Protein AF-A0A3B8HEE8-F1 (afdb_monomer_lite)

Sequence (120 aa):
MMSLTSQANAKLAAKLVLAWLFLNLVLNVDYPELSTPFQGLLRPSLDIWALLLILSLLAVLGVAQSAWVHVLLILAVVFIRLFRFGDVLIPLYFCRPFNLYIDSASLPALIHLLYHSFSW

Foldseek 3Di:
DPVVVVVVVVVVVVVVVVVLLVVLQVLQPDPPPPPQPPVSSVPRDVVSVVVVVVLVVCVVVVNNPDPVVVVVSVVVSVVVVVVSVQQPVCCVPVVDGDDCVVVVVCVVVVVVVVVVVPPD

Radius of gyration: 19.65 Å; chains: 1; bounding box: 42×40×59 Å

Structure (mmCIF, N/CA/C/O backbone):
data_AF-A0A3B8HEE8-F1
#
_entry.id   AF-A0A3B8HEE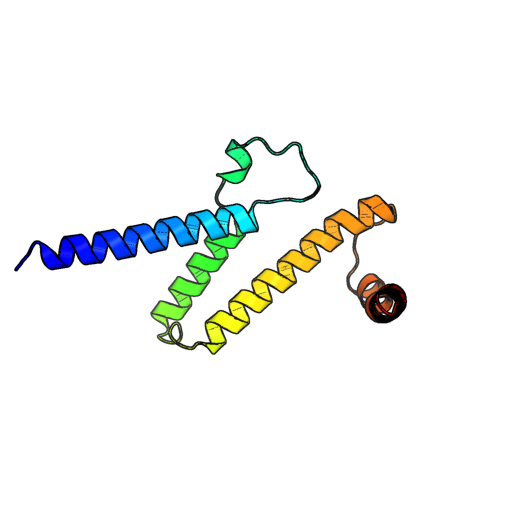8-F1
#
loop_
_atom_site.group_PDB
_atom_site.id
_atom_site.type_symbol
_atom_site.label_atom_id
_atom_site.label_alt_id
_atom_site.label_comp_id
_atom_site.label_asym_id
_atom_site.label_entity_id
_atom_site.label_seq_id
_atom_site.pdbx_PDB_ins_code
_atom_site.Cartn_x
_atom_site.Cartn_y
_atom_site.Cartn_z
_atom_site.occupancy
_atom_site.B_iso_or_equiv
_atom_site.auth_seq_id
_atom_site.auth_comp_id
_atom_site.auth_asym_id
_atom_site.auth_atom_id
_atom_site.pdbx_PDB_model_num
ATOM 1 N N . MET A 1 1 ? -19.964 3.410 37.880 1.00 46.81 1 MET A N 1
ATOM 2 C CA . MET A 1 1 ? -20.171 3.063 36.450 1.00 46.81 1 MET A CA 1
ATOM 3 C C . MET A 1 1 ? -19.312 3.875 35.466 1.00 46.81 1 MET A C 1
ATOM 5 O O . MET A 1 1 ? -19.435 3.658 34.271 1.00 46.81 1 MET A O 1
ATOM 9 N N . MET A 1 2 ? -18.394 4.741 35.924 1.00 50.25 2 MET A N 1
ATOM 10 C CA . MET A 1 2 ? -17.602 5.641 35.058 1.00 50.25 2 MET A CA 1
ATOM 11 C C . MET A 1 2 ? -16.212 5.088 34.659 1.00 50.25 2 MET A C 1
ATOM 13 O O . MET A 1 2 ? -15.559 5.650 33.789 1.00 50.25 2 MET A O 1
ATOM 17 N N . SER A 1 3 ? -15.749 3.979 35.261 1.00 55.31 3 SER A N 1
ATOM 18 C CA . SER A 1 3 ? -14.431 3.376 34.965 1.00 55.31 3 SER A CA 1
ATOM 19 C C . SER A 1 3 ? -14.446 2.353 33.820 1.00 55.31 3 SER A C 1
ATOM 21 O O . SER A 1 3 ? -13.433 2.174 33.143 1.00 55.31 3 SER A O 1
ATOM 23 N N . LEU A 1 4 ? -15.591 1.706 33.564 1.00 57.03 4 LEU A N 1
ATOM 24 C CA . LEU A 1 4 ? -15.730 0.672 32.527 1.00 57.03 4 LEU A CA 1
ATOM 25 C C . LEU A 1 4 ? -15.670 1.260 31.108 1.00 57.03 4 LEU A C 1
ATOM 27 O O . LEU A 1 4 ? -15.083 0.653 30.214 1.00 57.03 4 LEU A O 1
ATOM 31 N N . THR A 1 5 ? -16.205 2.468 30.910 1.00 59.03 5 THR A N 1
ATOM 32 C CA . THR A 1 5 ? -16.140 3.196 29.631 1.00 59.03 5 THR A CA 1
ATOM 33 C C . THR A 1 5 ? -14.716 3.654 29.310 1.00 59.03 5 THR A C 1
ATOM 35 O O . THR A 1 5 ? -14.277 3.534 28.170 1.00 59.03 5 THR A O 1
ATOM 38 N N . SER A 1 6 ? -13.953 4.091 30.318 1.00 61.19 6 SER A N 1
ATOM 39 C CA . SER A 1 6 ? -12.555 4.514 30.153 1.00 61.19 6 SER A CA 1
ATOM 40 C C . SER A 1 6 ? -11.650 3.369 29.678 1.00 61.19 6 SER A C 1
ATOM 42 O O . SER A 1 6 ? -10.906 3.526 28.711 1.00 61.19 6 SER A O 1
ATOM 44 N N . GLN A 1 7 ? -11.774 2.175 30.272 1.00 64.69 7 GLN A N 1
ATOM 45 C CA . GLN A 1 7 ? -11.004 1.008 29.822 1.00 64.69 7 GLN A CA 1
ATOM 46 C C . GLN A 1 7 ? -11.400 0.524 28.421 1.00 64.69 7 GLN A C 1
ATOM 48 O O . GLN A 1 7 ? -10.531 0.108 27.652 1.00 64.69 7 GLN A O 1
ATOM 53 N N . ALA A 1 8 ? -12.690 0.563 28.073 1.00 68.50 8 ALA A N 1
ATOM 54 C CA . ALA A 1 8 ? -13.151 0.205 26.732 1.00 68.50 8 ALA A CA 1
ATOM 55 C C . ALA A 1 8 ? -12.581 1.165 25.673 1.00 68.50 8 ALA A C 1
ATOM 57 O O . ALA A 1 8 ? -12.043 0.721 24.657 1.00 68.50 8 ALA A O 1
ATOM 58 N N . ASN A 1 9 ? -12.597 2.467 25.960 1.00 71.06 9 ASN A N 1
ATOM 59 C CA . ASN A 1 9 ? -12.049 3.498 25.083 1.00 71.06 9 ASN A CA 1
ATOM 60 C C . ASN A 1 9 ? -10.523 3.401 24.960 1.00 71.06 9 ASN A C 1
ATOM 62 O O . ASN A 1 9 ? -9.996 3.556 23.863 1.00 71.06 9 ASN A O 1
ATOM 66 N N . ALA A 1 10 ? -9.814 3.064 26.042 1.00 73.44 10 ALA A N 1
ATOM 67 C CA . ALA A 1 10 ? -8.368 2.845 26.011 1.00 73.44 10 ALA A CA 1
ATOM 68 C C . ALA A 1 10 ? -7.984 1.656 25.115 1.00 73.44 10 ALA A C 1
ATOM 70 O O . ALA A 1 10 ? -7.035 1.742 24.338 1.00 73.44 10 ALA A O 1
ATOM 71 N N . LYS A 1 11 ? -8.750 0.558 25.162 1.00 75.50 11 LYS A N 1
ATOM 72 C CA . LYS A 1 11 ? -8.544 -0.601 24.277 1.00 75.50 11 LYS A CA 1
ATOM 73 C C . LYS A 1 11 ? -8.824 -0.264 22.810 1.00 75.50 11 LYS A C 1
ATOM 75 O O . LYS A 1 11 ? -8.094 -0.727 21.938 1.00 75.50 11 LYS A O 1
ATOM 80 N N . LEU A 1 12 ? -9.858 0.532 22.529 1.00 77.44 12 LEU A N 1
ATOM 81 C CA . LEU A 1 12 ? -10.169 1.000 21.173 1.00 77.44 12 LEU A CA 1
ATOM 82 C C . LEU A 1 12 ? -9.088 1.946 20.641 1.00 77.44 12 LEU A C 1
ATOM 84 O O . LEU A 1 12 ? -8.616 1.758 19.523 1.00 77.44 12 LEU A O 1
ATOM 88 N N . ALA A 1 13 ? -8.643 2.897 21.461 1.00 74.69 13 ALA A N 1
ATOM 89 C CA . ALA A 1 13 ? -7.551 3.802 21.126 1.00 74.69 13 ALA A CA 1
ATOM 90 C C . ALA A 1 13 ? -6.250 3.033 20.865 1.00 74.69 13 ALA A C 1
ATOM 92 O O . ALA A 1 13 ? -5.597 3.272 19.858 1.00 74.69 13 ALA A O 1
ATOM 93 N N . ALA A 1 14 ? -5.912 2.049 21.704 1.00 76.50 14 ALA A N 1
ATOM 94 C CA . ALA A 1 14 ? -4.739 1.204 21.495 1.00 76.50 14 ALA A CA 1
ATOM 95 C C . ALA A 1 14 ? -4.828 0.406 20.186 1.00 76.50 14 ALA A C 1
ATOM 97 O O . ALA A 1 14 ? -3.857 0.361 19.436 1.00 76.50 14 ALA A O 1
ATOM 98 N N . LYS A 1 15 ? -5.994 -0.177 19.869 1.00 80.19 15 LYS A N 1
ATOM 99 C CA . LYS A 1 15 ? -6.218 -0.855 18.581 1.00 80.19 15 LYS A CA 1
ATOM 100 C C . LYS A 1 15 ? -6.055 0.097 17.401 1.00 80.19 15 LYS A C 1
ATOM 102 O O . LYS A 1 15 ? -5.448 -0.289 16.411 1.00 80.19 15 LYS A O 1
ATOM 107 N N . LEU A 1 16 ? -6.567 1.321 17.511 1.00 76.31 16 LEU A N 1
ATOM 108 C CA . LEU A 1 16 ? -6.454 2.330 16.463 1.00 76.31 16 LEU A CA 1
ATOM 109 C C . LEU A 1 16 ? -5.002 2.768 16.268 1.00 76.31 16 LEU A C 1
ATOM 111 O O . LEU A 1 16 ? -4.531 2.795 15.139 1.00 76.31 16 LEU A O 1
ATOM 115 N N . VAL A 1 17 ? -4.274 3.039 17.353 1.00 77.81 17 VAL A N 1
ATOM 116 C CA . VAL A 1 17 ? -2.849 3.399 17.306 1.00 77.81 17 VAL A CA 1
ATOM 117 C C . VAL A 1 17 ? -2.019 2.258 16.725 1.00 77.81 17 VAL A C 1
ATOM 119 O O . VAL A 1 17 ? -1.139 2.499 15.907 1.00 77.81 17 VAL A O 1
ATOM 122 N N . LEU A 1 18 ? -2.315 1.013 17.099 1.00 78.12 18 LEU A N 1
ATOM 123 C CA . LEU A 1 18 ? -1.603 -0.158 16.595 1.00 78.12 18 LEU A CA 1
ATOM 124 C C . LEU A 1 18 ? -1.912 -0.412 15.115 1.00 78.12 18 LEU A C 1
ATOM 126 O O . LEU A 1 18 ? -0.992 -0.655 14.342 1.00 78.12 18 LEU A O 1
ATOM 130 N N . ALA A 1 19 ? -3.176 -0.295 14.702 1.00 76.38 19 ALA A N 1
ATOM 131 C CA . ALA A 1 19 ? -3.568 -0.380 13.297 1.00 76.38 19 ALA A CA 1
ATOM 132 C C . ALA A 1 19 ? -2.936 0.747 12.468 1.00 76.38 19 ALA A C 1
ATOM 134 O O . ALA A 1 19 ? -2.458 0.503 11.364 1.00 76.38 19 ALA A O 1
ATOM 135 N N . TRP A 1 20 ? -2.878 1.960 13.019 1.00 72.25 20 TRP A N 1
ATOM 136 C CA . TRP A 1 20 ? -2.235 3.108 12.392 1.00 72.25 20 TRP A CA 1
ATOM 137 C C . TRP A 1 20 ? -0.725 2.908 12.249 1.00 72.25 20 TRP A C 1
ATOM 139 O O . TRP A 1 20 ? -0.191 3.125 11.167 1.00 72.25 20 TRP A O 1
ATOM 149 N N . LEU A 1 21 ? -0.043 2.422 13.290 1.00 73.44 21 LEU A N 1
ATOM 150 C CA . LEU A 1 21 ? 1.382 2.088 13.233 1.00 73.44 21 LEU A CA 1
ATOM 151 C C . LEU A 1 21 ? 1.667 0.972 12.231 1.00 73.44 21 LEU A C 1
ATOM 153 O O . LEU A 1 21 ? 2.607 1.089 11.453 1.00 73.44 21 LEU A O 1
ATOM 157 N N . PHE A 1 22 ? 0.856 -0.086 12.227 1.00 74.56 22 PHE A N 1
ATOM 158 C CA . PHE A 1 22 ? 0.998 -1.181 11.274 1.00 74.56 22 PHE A CA 1
ATOM 159 C C . PHE A 1 22 ? 0.807 -0.692 9.839 1.00 74.56 22 PHE A C 1
ATOM 161 O O . PHE A 1 22 ? 1.638 -0.973 8.983 1.00 74.56 22 PHE A O 1
ATOM 168 N N . LEU A 1 23 ? -0.246 0.086 9.581 1.00 70.88 23 LEU A N 1
ATOM 169 C CA . LEU A 1 23 ? -0.509 0.647 8.261 1.00 70.88 23 LEU A CA 1
ATOM 170 C C . LEU A 1 23 ? 0.592 1.625 7.836 1.00 70.88 23 LEU A C 1
ATOM 172 O O . LEU A 1 23 ? 0.986 1.612 6.675 1.00 70.88 23 LEU A O 1
ATOM 176 N N . ASN A 1 24 ? 1.118 2.425 8.766 1.00 71.56 24 ASN A N 1
ATOM 177 C CA . ASN A 1 24 ? 2.234 3.328 8.511 1.00 71.56 24 ASN A CA 1
ATOM 178 C C . ASN A 1 24 ? 3.498 2.556 8.147 1.00 71.56 24 ASN A C 1
ATOM 180 O O . ASN A 1 24 ? 4.105 2.825 7.121 1.00 71.56 24 ASN A O 1
ATOM 184 N N . LEU A 1 25 ? 3.847 1.538 8.930 1.00 68.19 25 LEU A N 1
ATOM 185 C CA . LEU A 1 25 ? 5.011 0.701 8.666 1.00 68.19 25 LEU A CA 1
ATOM 186 C C . LEU A 1 25 ? 4.856 -0.023 7.333 1.00 68.19 25 LEU A C 1
ATOM 188 O O . LEU A 1 25 ? 5.767 0.014 6.518 1.00 68.19 25 LEU A O 1
ATOM 192 N N . VAL A 1 26 ? 3.680 -0.600 7.073 1.00 67.94 26 VAL A N 1
ATOM 193 C CA . VAL A 1 26 ? 3.370 -1.187 5.777 1.00 67.94 26 VAL A CA 1
ATOM 194 C C . VAL A 1 26 ? 3.583 -0.130 4.708 1.00 67.94 26 VAL A C 1
ATOM 196 O O . VAL A 1 26 ? 4.433 -0.357 3.871 1.00 67.94 26 VAL A O 1
ATOM 199 N N . LEU A 1 27 ? 2.895 1.010 4.690 1.00 67.50 27 LEU A N 1
ATOM 200 C CA . LEU A 1 27 ? 2.951 1.985 3.585 1.00 67.50 27 LEU A CA 1
ATOM 201 C C . LEU A 1 27 ? 4.298 2.689 3.399 1.00 67.50 27 LEU A C 1
ATOM 203 O O . LEU A 1 27 ? 4.597 3.092 2.281 1.00 67.50 27 LEU A O 1
ATOM 207 N N . ASN A 1 28 ? 5.090 2.815 4.456 1.00 66.56 28 ASN A N 1
ATOM 208 C CA . ASN A 1 28 ? 6.346 3.559 4.450 1.00 66.56 28 ASN A CA 1
ATOM 209 C C . ASN A 1 28 ? 7.581 2.665 4.230 1.00 66.56 28 ASN A C 1
ATOM 211 O O . ASN A 1 28 ? 8.706 3.155 4.208 1.00 66.56 28 ASN A O 1
ATOM 215 N N . VAL A 1 29 ? 7.389 1.348 4.069 1.00 64.56 29 VAL A N 1
ATOM 216 C CA . VAL A 1 29 ? 8.419 0.463 3.508 1.00 64.56 29 VAL A CA 1
ATOM 217 C C . VAL A 1 29 ? 8.520 0.750 2.012 1.00 64.56 29 VAL A C 1
ATOM 219 O O . VAL A 1 29 ? 7.759 0.206 1.203 1.00 64.56 29 VAL A O 1
ATOM 222 N N . ASP A 1 30 ? 9.456 1.629 1.673 1.00 59.62 30 ASP A N 1
ATOM 223 C CA . ASP A 1 30 ? 9.943 1.824 0.316 1.00 59.62 30 ASP A CA 1
ATOM 224 C C . ASP A 1 30 ? 11.015 0.768 0.002 1.00 59.62 30 ASP A C 1
ATOM 226 O O . ASP A 1 30 ? 11.946 0.531 0.770 1.00 59.62 30 ASP A O 1
ATOM 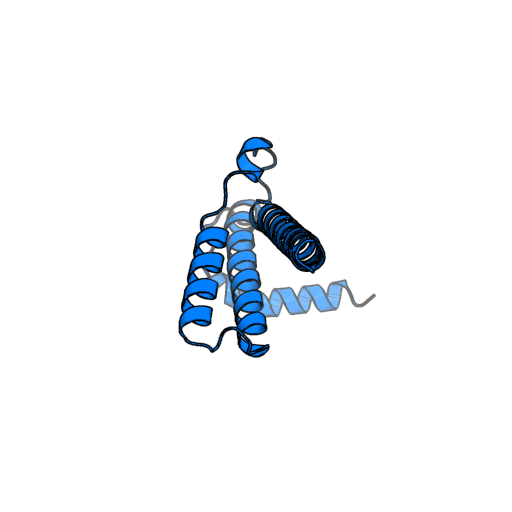230 N N . TYR A 1 31 ? 10.861 0.092 -1.132 1.00 54.25 31 TYR A N 1
ATOM 231 C CA . TYR A 1 31 ? 11.822 -0.868 -1.676 1.00 54.25 31 TYR A CA 1
ATOM 232 C C . TYR A 1 31 ? 12.264 -0.341 -3.046 1.00 54.25 31 TYR A C 1
ATOM 234 O O . TYR A 1 31 ? 11.372 0.005 -3.825 1.00 54.25 31 TYR A O 1
ATOM 242 N N . PRO A 1 32 ? 13.568 -0.283 -3.397 1.00 53.91 32 PRO A N 1
ATOM 243 C CA . PRO A 1 32 ? 14.763 -0.783 -2.722 1.00 53.91 32 PRO A CA 1
ATOM 244 C C . PRO A 1 32 ? 15.715 0.326 -2.221 1.00 53.91 32 PRO A C 1
ATOM 246 O O . PRO A 1 32 ? 16.930 0.127 -2.206 1.00 53.91 32 PRO A O 1
ATOM 249 N N . GLU A 1 33 ? 15.218 1.484 -1.775 1.00 54.72 33 GLU A N 1
ATOM 250 C CA . GLU A 1 33 ? 16.059 2.411 -0.999 1.00 54.72 33 GLU A CA 1
ATOM 251 C C . GLU A 1 33 ? 16.262 1.863 0.424 1.00 54.72 33 GLU A C 1
ATOM 253 O O . GLU A 1 33 ? 15.647 2.300 1.391 1.00 54.72 33 GLU A O 1
ATOM 258 N N . LEU A 1 34 ? 17.184 0.903 0.573 1.00 53.91 34 LEU A N 1
ATOM 259 C CA . LEU A 1 34 ? 17.635 0.376 1.874 1.00 53.91 34 LEU A CA 1
ATOM 260 C C . LEU A 1 34 ? 18.291 1.442 2.783 1.00 53.91 34 LEU A C 1
ATOM 262 O O . LEU A 1 34 ? 18.702 1.142 3.902 1.00 53.91 34 LEU A O 1
ATOM 266 N N . SER A 1 35 ? 18.407 2.682 2.310 1.00 54.09 35 SER A N 1
ATOM 267 C CA . SER A 1 35 ? 19.021 3.824 2.983 1.00 54.09 35 SER A CA 1
ATOM 268 C C . SER A 1 35 ? 18.015 4.784 3.626 1.00 54.09 35 SER A C 1
ATOM 270 O O . SER A 1 35 ? 18.395 5.894 3.995 1.00 54.09 35 SER A O 1
ATOM 272 N N . THR A 1 36 ? 16.744 4.405 3.802 1.00 56.19 36 THR A N 1
ATOM 273 C CA . THR A 1 36 ? 15.821 5.223 4.601 1.00 56.19 36 THR A CA 1
ATOM 274 C C . THR A 1 36 ? 16.152 5.088 6.096 1.00 56.19 36 THR A C 1
ATOM 276 O O . THR A 1 36 ? 16.016 3.994 6.651 1.00 56.19 36 THR A O 1
ATOM 279 N N . PRO A 1 37 ? 16.569 6.163 6.794 1.00 60.12 37 PRO A N 1
ATOM 280 C CA . PRO A 1 37 ? 16.800 6.113 8.237 1.00 60.12 37 PRO A CA 1
ATOM 281 C C . PRO A 1 37 ? 15.501 5.750 8.973 1.00 60.12 37 PRO A C 1
ATOM 283 O O . PRO A 1 37 ? 14.417 6.109 8.522 1.00 60.12 37 PRO A O 1
ATOM 286 N N . PHE A 1 38 ? 15.583 5.109 10.146 1.00 55.31 38 PHE A N 1
ATOM 287 C CA . PHE A 1 38 ? 14.413 4.726 10.969 1.00 55.31 38 PHE A CA 1
ATOM 288 C C . PHE A 1 38 ? 13.435 5.892 11.248 1.00 55.31 38 PHE A C 1
ATOM 290 O O . PHE A 1 38 ? 12.235 5.683 11.409 1.00 55.31 38 PHE A O 1
ATOM 297 N N . GLN A 1 39 ? 13.928 7.137 11.259 1.00 52.59 39 GLN A N 1
ATOM 298 C CA . GLN A 1 39 ? 13.112 8.358 11.344 1.00 52.59 39 GLN A CA 1
ATOM 299 C C . GLN A 1 39 ? 12.260 8.634 10.092 1.00 52.59 39 GLN A C 1
ATOM 301 O O . GLN A 1 39 ? 11.198 9.241 10.205 1.00 52.59 39 GLN A O 1
ATOM 306 N N . GLY A 1 40 ? 12.699 8.185 8.916 1.00 57.75 40 GLY A N 1
ATOM 307 C CA . GLY A 1 40 ? 11.937 8.224 7.668 1.00 57.75 40 GLY A CA 1
ATOM 308 C C . GLY A 1 40 ? 10.707 7.319 7.718 1.00 57.75 40 GLY A C 1
ATOM 309 O O . GLY A 1 40 ? 9.638 7.767 7.320 1.00 57.75 40 GLY A O 1
ATOM 310 N N . LEU A 1 41 ? 10.813 6.132 8.336 1.00 55.78 41 LEU A N 1
ATOM 311 C CA . LEU A 1 41 ? 9.682 5.207 8.530 1.00 55.78 41 LEU A CA 1
ATOM 312 C C . LEU A 1 41 ? 8.585 5.765 9.458 1.00 55.78 41 LEU A C 1
ATOM 314 O O . LEU A 1 41 ? 7.428 5.351 9.380 1.00 55.78 41 LEU A O 1
ATOM 318 N N . LEU A 1 42 ? 8.929 6.719 10.328 1.00 54.47 42 LEU A N 1
ATOM 319 C CA . LEU A 1 42 ? 7.984 7.398 11.218 1.00 54.47 42 LEU A CA 1
ATOM 320 C C . LEU A 1 42 ? 7.407 8.688 10.625 1.00 54.47 42 LEU A C 1
ATOM 322 O O . LEU A 1 42 ? 6.508 9.266 11.237 1.00 54.47 42 LEU A O 1
ATOM 326 N N . ARG A 1 43 ? 7.873 9.150 9.454 1.00 60.19 43 ARG A N 1
ATOM 327 C CA . ARG A 1 43 ? 7.194 10.249 8.760 1.00 60.19 43 ARG A CA 1
ATOM 328 C C . ARG A 1 43 ? 5.830 9.741 8.300 1.00 60.19 43 ARG A C 1
ATOM 330 O O . ARG A 1 43 ? 5.803 8.814 7.500 1.00 60.19 43 ARG A O 1
ATOM 337 N N . PRO A 1 44 ? 4.711 10.311 8.778 1.00 56.47 44 PRO A N 1
ATOM 338 C CA . PRO A 1 44 ? 3.402 9.893 8.304 1.00 56.47 44 PRO A CA 1
ATOM 339 C C . PRO A 1 44 ? 3.341 10.149 6.797 1.00 56.47 44 PRO A C 1
ATOM 341 O O . PRO A 1 44 ? 3.420 11.301 6.361 1.00 56.47 44 PRO A O 1
ATOM 344 N N . SER A 1 45 ? 3.268 9.074 6.009 1.00 62.81 45 SER A N 1
ATOM 345 C CA . SER A 1 45 ? 3.205 9.181 4.556 1.00 62.81 45 SER A CA 1
ATOM 346 C C . SER A 1 45 ? 1.944 9.946 4.148 1.00 62.81 45 SER A C 1
ATOM 348 O O . SER A 1 45 ? 0.905 9.887 4.818 1.00 62.81 45 SER A O 1
ATOM 350 N N . LEU A 1 46 ? 2.031 10.697 3.049 1.00 65.75 46 LEU A N 1
ATOM 351 C CA . LEU A 1 46 ? 0.899 11.455 2.507 1.00 65.75 46 LEU A CA 1
ATOM 352 C C . LEU A 1 46 ? -0.315 10.539 2.252 1.00 65.75 46 LEU A C 1
ATOM 354 O O . LEU A 1 46 ? -1.455 10.954 2.444 1.00 65.75 46 LEU A O 1
ATOM 358 N N . ASP A 1 47 ? -0.061 9.271 1.915 1.00 64.38 47 ASP A N 1
ATOM 359 C CA . ASP A 1 47 ? -1.072 8.232 1.712 1.00 64.38 47 ASP A CA 1
ATOM 360 C C . ASP A 1 47 ? -1.912 7.964 2.970 1.00 64.38 47 ASP A C 1
ATOM 362 O O . ASP A 1 47 ? -3.118 7.759 2.881 1.00 64.38 47 ASP A O 1
ATOM 366 N N . ILE A 1 48 ? -1.314 8.011 4.165 1.00 67.06 48 ILE A N 1
ATOM 367 C CA . ILE A 1 48 ? -2.032 7.799 5.434 1.00 67.06 48 ILE A CA 1
ATOM 368 C C . ILE A 1 48 ? -2.929 8.987 5.746 1.00 67.06 48 ILE A C 1
ATOM 370 O O . ILE A 1 48 ? -4.062 8.805 6.189 1.00 67.06 48 ILE A O 1
ATOM 374 N N . TRP A 1 49 ? -2.442 10.203 5.494 1.00 69.44 49 TRP A N 1
ATOM 375 C CA . TRP A 1 49 ? -3.261 11.406 5.608 1.00 69.44 49 TRP A CA 1
ATOM 376 C C . TRP A 1 49 ? -4.421 11.374 4.617 1.00 69.44 49 TRP A C 1
ATOM 378 O O . TRP A 1 49 ? -5.549 11.656 5.011 1.00 69.44 49 TRP A O 1
ATOM 388 N N . ALA A 1 50 ? -4.175 10.957 3.373 1.00 72.06 50 ALA A N 1
ATOM 389 C CA . ALA A 1 50 ? -5.217 10.780 2.371 1.00 72.06 50 ALA A CA 1
ATOM 390 C C . ALA A 1 50 ? -6.246 9.720 2.799 1.00 72.06 50 ALA A C 1
ATOM 392 O O . ALA A 1 50 ? -7.445 9.979 2.733 1.00 72.06 50 ALA A O 1
ATO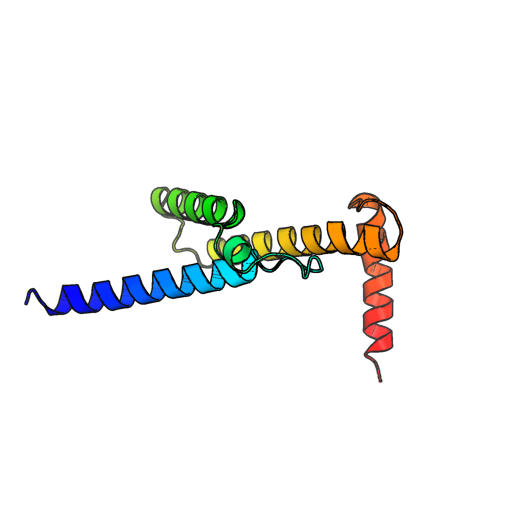M 393 N N . LEU A 1 51 ? -5.805 8.567 3.315 1.00 72.31 51 LEU A N 1
ATOM 394 C CA . LEU A 1 51 ? -6.691 7.509 3.811 1.00 72.31 51 LEU A CA 1
ATOM 395 C C . LEU A 1 51 ? -7.535 7.966 5.000 1.00 72.31 51 LEU A C 1
ATOM 397 O O . LEU A 1 51 ? -8.740 7.722 5.020 1.00 72.31 51 LEU A O 1
ATOM 401 N N . LEU A 1 52 ? -6.930 8.653 5.971 1.00 74.31 52 LEU A N 1
ATOM 402 C CA . LEU A 1 52 ? -7.647 9.208 7.120 1.00 74.31 52 LEU A CA 1
ATOM 403 C C . LEU A 1 52 ? -8.662 10.268 6.689 1.00 74.31 52 LEU A C 1
ATOM 405 O O . LEU A 1 52 ? -9.779 10.281 7.203 1.00 74.31 52 LEU A O 1
ATOM 409 N N . LEU A 1 53 ? -8.305 11.125 5.731 1.00 77.50 53 LEU A N 1
ATOM 410 C CA . LEU A 1 53 ? -9.200 12.145 5.193 1.00 77.50 53 LEU A CA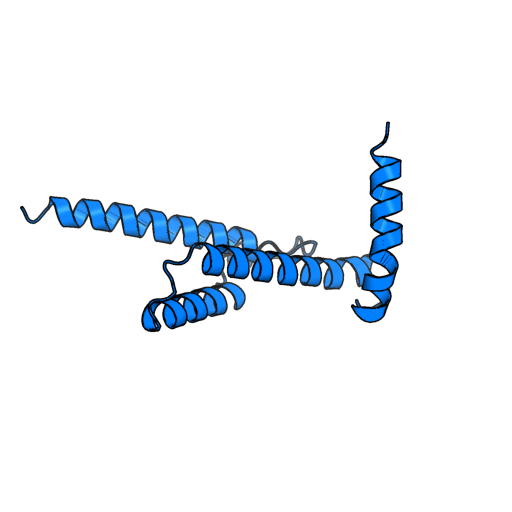 1
ATOM 411 C C . LEU A 1 53 ? -10.377 11.489 4.460 1.00 77.50 53 LEU A C 1
ATOM 413 O O . LEU A 1 53 ? -11.520 11.812 4.762 1.00 77.50 53 LEU A O 1
ATOM 417 N N . ILE A 1 54 ? -10.124 10.511 3.586 1.00 74.88 54 ILE A N 1
ATOM 418 C CA . ILE A 1 54 ? -11.162 9.762 2.859 1.00 74.88 54 ILE A CA 1
ATOM 419 C C . ILE A 1 54 ? -12.093 9.032 3.830 1.00 74.88 54 ILE A C 1
ATOM 421 O O . ILE A 1 54 ? -13.310 9.147 3.709 1.00 74.88 54 ILE A O 1
ATOM 425 N N . LEU A 1 55 ? -11.548 8.321 4.821 1.00 74.00 55 LEU A N 1
ATOM 426 C CA . LEU A 1 55 ? -12.347 7.623 5.832 1.00 74.00 55 LEU A CA 1
ATOM 427 C C . LEU A 1 55 ? -13.173 8.597 6.676 1.00 74.00 55 LEU A C 1
ATOM 429 O O . LEU A 1 55 ? -14.338 8.321 6.951 1.00 74.00 55 LEU A O 1
ATOM 433 N N . SER A 1 56 ? -12.602 9.746 7.043 1.00 75.81 56 SER A N 1
ATOM 434 C CA . SER A 1 56 ? -13.315 10.814 7.749 1.00 75.81 56 SER A CA 1
ATOM 435 C C . SER A 1 56 ? -14.470 11.366 6.907 1.00 75.81 56 SER A C 1
ATOM 437 O O . SER A 1 56 ? -15.600 11.459 7.382 1.00 75.81 56 SER A O 1
ATOM 439 N N . LEU A 1 57 ? -14.229 11.639 5.623 1.00 79.06 57 LEU A N 1
ATOM 440 C CA . LEU A 1 57 ? -15.242 12.132 4.689 1.00 79.06 57 LEU A CA 1
ATOM 441 C C . LEU A 1 57 ? -16.364 11.098 4.498 1.00 79.06 57 LEU A C 1
ATOM 443 O O . LEU A 1 57 ? -17.541 11.435 4.590 1.00 79.06 57 LEU A O 1
ATOM 447 N N . LEU A 1 58 ? -16.023 9.817 4.336 1.00 77.19 58 LEU A N 1
ATOM 448 C CA . LEU A 1 58 ? -17.011 8.740 4.224 1.00 77.19 58 LEU A CA 1
ATOM 449 C C . LEU A 1 58 ? -17.782 8.484 5.523 1.00 77.19 58 LEU A C 1
ATOM 451 O O . LEU A 1 58 ? -18.935 8.047 5.465 1.00 77.19 58 LEU A O 1
ATOM 455 N N . ALA A 1 59 ? -17.174 8.750 6.680 1.00 75.38 59 ALA A N 1
ATOM 456 C CA . ALA A 1 59 ? -17.853 8.683 7.967 1.00 75.38 59 ALA A CA 1
ATOM 457 C C . ALA A 1 59 ? -18.890 9.805 8.099 1.00 75.38 59 ALA A C 1
ATOM 459 O O . ALA A 1 59 ? -20.008 9.537 8.534 1.00 75.38 59 ALA A O 1
ATOM 460 N N . VAL A 1 60 ? -18.567 11.021 7.641 1.00 80.88 60 VAL A N 1
ATOM 461 C CA . VAL A 1 60 ? -19.519 12.146 7.572 1.00 80.88 60 VAL A CA 1
ATOM 462 C C . VAL A 1 60 ? -20.677 11.841 6.618 1.00 80.88 60 VAL A C 1
ATOM 464 O O . VAL A 1 60 ? -21.819 12.172 6.923 1.00 80.88 60 VAL A O 1
ATOM 467 N N . LEU A 1 61 ? -20.417 11.156 5.500 1.00 77.75 61 LEU A N 1
ATOM 468 C CA . LEU A 1 61 ? -21.464 10.726 4.563 1.00 77.75 61 LEU A CA 1
ATOM 469 C C . LEU A 1 61 ? -22.278 9.511 5.057 1.00 77.75 61 LEU A C 1
ATOM 471 O O . LEU A 1 61 ? -23.239 9.118 4.401 1.00 77.75 61 LEU A O 1
ATOM 475 N N . GLY A 1 62 ? -21.910 8.888 6.183 1.00 74.25 62 GLY A N 1
ATOM 476 C CA . GLY A 1 62 ? -22.615 7.730 6.747 1.00 74.25 62 GLY A CA 1
ATOM 477 C C . GLY A 1 62 ? -22.416 6.409 5.988 1.00 74.25 62 GLY A C 1
ATOM 478 O O . GLY A 1 62 ? -23.001 5.395 6.361 1.00 74.25 62 GLY A O 1
ATOM 479 N N . VAL A 1 63 ? -21.567 6.383 4.955 1.00 74.31 63 VAL A N 1
ATOM 480 C CA . VAL A 1 63 ? -21.320 5.197 4.103 1.00 74.31 63 VAL A CA 1
ATOM 481 C C . VAL A 1 63 ? -20.110 4.385 4.586 1.00 74.31 63 VAL A C 1
ATOM 483 O O . VAL A 1 63 ? -19.876 3.268 4.124 1.00 74.31 63 VAL A O 1
ATOM 486 N N . ALA A 1 64 ? -19.359 4.905 5.564 1.00 63.03 64 ALA A N 1
ATOM 487 C CA . ALA A 1 64 ? -18.149 4.275 6.092 1.00 63.03 64 ALA A CA 1
ATOM 488 C C . ALA A 1 64 ? -18.347 2.843 6.607 1.00 63.03 64 ALA A C 1
ATOM 490 O O . ALA A 1 64 ? -17.386 2.093 6.634 1.00 63.03 64 ALA A O 1
ATOM 491 N N . GLN A 1 65 ? -19.555 2.431 6.998 1.00 64.44 65 GLN A N 1
ATOM 492 C CA . GLN A 1 65 ? -19.787 1.093 7.560 1.00 64.44 65 GLN A CA 1
ATOM 493 C C . GLN A 1 65 ? -19.924 -0.011 6.502 1.00 64.44 65 GLN A C 1
ATOM 495 O O . GLN A 1 65 ? -19.940 -1.193 6.843 1.00 64.44 65 GLN A O 1
ATOM 500 N N . SER A 1 66 ? -20.018 0.344 5.218 1.00 74.12 66 SER A N 1
ATOM 501 C CA . SER A 1 66 ? -20.130 -0.656 4.161 1.00 74.12 66 SER A CA 1
ATOM 502 C C . SER A 1 66 ? -18.813 -1.420 4.003 1.00 74.12 66 SER A C 1
ATOM 504 O O . SER A 1 66 ? -17.747 -0.834 3.797 1.00 74.12 66 SER A O 1
ATOM 506 N N . ALA A 1 67 ? -18.875 -2.752 4.059 1.00 77.56 67 ALA A N 1
ATOM 507 C CA . ALA A 1 67 ? -17.713 -3.606 3.805 1.00 77.56 67 ALA A CA 1
ATOM 508 C C . ALA A 1 67 ? -17.114 -3.347 2.409 1.00 77.56 67 ALA A C 1
ATOM 510 O O . ALA A 1 67 ? -15.898 -3.374 2.238 1.00 77.56 67 ALA A O 1
ATOM 511 N N . TRP A 1 68 ? -17.956 -2.997 1.432 1.00 77.94 68 TRP A N 1
ATOM 512 C CA . TRP A 1 68 ? -17.535 -2.677 0.067 1.00 77.94 68 TRP A CA 1
ATOM 513 C C . TRP A 1 68 ? -16.625 -1.458 -0.020 1.00 77.94 68 TRP A C 1
ATOM 515 O O . TRP A 1 68 ? -15.668 -1.470 -0.786 1.00 77.94 68 TRP A O 1
ATOM 525 N N . VAL A 1 69 ? -16.886 -0.431 0.789 1.00 79.19 69 VAL A N 1
ATOM 526 C CA . VAL A 1 69 ? -16.035 0.761 0.857 1.00 79.19 69 VAL A CA 1
ATOM 527 C C . VAL A 1 69 ? -14.626 0.378 1.288 1.00 79.19 69 VAL A C 1
ATOM 529 O O . VAL A 1 69 ? -13.653 0.802 0.673 1.00 79.19 69 VAL A O 1
ATOM 532 N N . HIS A 1 70 ? -14.517 -0.454 2.323 1.00 75.56 70 HIS A N 1
ATOM 533 C CA . HIS A 1 70 ? -13.228 -0.900 2.836 1.00 75.56 70 HIS A CA 1
ATOM 534 C C . HIS A 1 70 ? -12.489 -1.760 1.815 1.00 75.56 70 HIS A C 1
ATOM 536 O O . HIS A 1 70 ? -11.299 -1.557 1.606 1.00 75.56 70 HIS A O 1
ATOM 542 N N . VAL A 1 71 ? -13.190 -2.677 1.141 1.00 80.12 71 VAL A N 1
ATOM 543 C CA . VAL A 1 71 ? -12.604 -3.502 0.074 1.00 80.12 71 VAL A CA 1
ATOM 544 C C . VAL A 1 71 ? -12.082 -2.627 -1.061 1.00 80.12 71 VAL A C 1
ATOM 546 O O . VAL A 1 71 ? -10.954 -2.818 -1.505 1.00 80.12 71 VAL A O 1
ATOM 549 N N . LEU A 1 72 ? -12.862 -1.638 -1.497 1.00 80.81 72 LEU A N 1
ATOM 550 C CA . LEU A 1 72 ? -12.469 -0.738 -2.576 1.00 80.81 72 LEU A CA 1
ATOM 551 C C . LEU A 1 72 ? -11.276 0.139 -2.173 1.00 80.81 72 LEU A C 1
ATOM 553 O O . LEU A 1 72 ? -10.370 0.347 -2.974 1.00 80.81 72 LEU A O 1
ATOM 557 N N . LEU A 1 73 ? -11.231 0.583 -0.915 1.00 78.44 73 LEU A N 1
ATOM 558 C CA . LEU A 1 73 ? -10.111 1.343 -0.365 1.00 78.44 73 LEU A CA 1
ATOM 559 C C . LEU A 1 73 ? -8.836 0.495 -0.281 1.00 78.44 73 LEU A C 1
ATOM 561 O O . LEU A 1 73 ? -7.776 0.941 -0.708 1.00 78.44 73 LEU A O 1
ATOM 565 N N . ILE A 1 74 ? -8.941 -0.742 0.215 1.00 79.81 74 ILE A N 1
ATOM 566 C CA . ILE A 1 74 ? -7.824 -1.696 0.253 1.00 79.81 74 ILE A CA 1
ATOM 567 C C . ILE A 1 74 ? -7.321 -1.958 -1.166 1.00 79.81 74 ILE A C 1
ATOM 569 O O . ILE A 1 74 ? -6.119 -1.890 -1.406 1.00 79.81 74 ILE A O 1
ATOM 573 N N . LEU A 1 75 ? -8.228 -2.210 -2.112 1.00 82.81 75 LEU A N 1
ATOM 574 C CA . LEU A 1 75 ? -7.877 -2.450 -3.507 1.00 82.81 75 LEU A CA 1
ATOM 575 C C . LEU A 1 75 ? -7.155 -1.244 -4.115 1.00 82.81 75 LEU A C 1
ATOM 577 O O . LEU A 1 75 ? -6.128 -1.425 -4.761 1.00 82.81 75 LEU A O 1
ATOM 581 N N . ALA A 1 76 ? -7.640 -0.025 -3.866 1.00 78.75 76 ALA A N 1
ATOM 582 C CA . ALA A 1 76 ? -6.998 1.200 -4.333 1.00 78.75 76 ALA A CA 1
ATOM 583 C C . ALA A 1 76 ? -5.583 1.358 -3.755 1.00 78.75 76 ALA A C 1
ATOM 585 O O . ALA A 1 76 ? -4.647 1.639 -4.499 1.00 78.75 76 ALA A O 1
ATOM 586 N N . VAL A 1 77 ? -5.403 1.113 -2.453 1.00 80.50 77 VAL A N 1
ATOM 587 C CA . VAL A 1 77 ? -4.086 1.166 -1.797 1.00 80.50 77 VAL A CA 1
ATOM 588 C C . VAL A 1 77 ? -3.133 0.129 -2.385 1.00 80.50 77 VAL A C 1
ATOM 590 O O . VAL A 1 77 ? -1.995 0.456 -2.715 1.00 80.50 77 VAL A O 1
ATOM 593 N N . VAL A 1 78 ? -3.590 -1.116 -2.545 1.00 82.25 78 VAL A N 1
ATOM 594 C CA . VAL A 1 78 ? -2.792 -2.195 -3.143 1.00 82.25 78 VAL A CA 1
ATOM 595 C C . VAL A 1 78 ? -2.414 -1.848 -4.582 1.00 82.25 78 VAL A C 1
ATOM 597 O O . VAL A 1 78 ? -1.261 -2.029 -4.968 1.00 82.25 78 VAL A O 1
ATOM 600 N N . PHE A 1 79 ? -3.351 -1.302 -5.356 1.00 79.81 79 PHE A N 1
ATOM 601 C CA . PHE A 1 79 ? -3.123 -0.894 -6.737 1.00 79.81 79 PHE A CA 1
ATOM 602 C C . PHE A 1 79 ? -2.085 0.227 -6.832 1.00 79.81 79 PHE A C 1
ATOM 604 O O . PHE A 1 79 ? -1.071 0.049 -7.496 1.00 79.81 79 PHE A O 1
ATOM 611 N N . ILE A 1 80 ? -2.257 1.335 -6.104 1.00 78.94 80 ILE A N 1
ATOM 612 C CA . ILE A 1 80 ? -1.279 2.442 -6.065 1.00 78.94 80 ILE A CA 1
ATOM 613 C C . ILE A 1 80 ? 0.104 1.921 -5.671 1.00 78.94 80 ILE A C 1
ATOM 615 O O . ILE A 1 80 ? 1.124 2.321 -6.231 1.00 78.94 80 ILE A O 1
ATOM 619 N N . ARG A 1 81 ? 0.148 0.988 -4.723 1.00 78.62 81 ARG A N 1
ATOM 620 C CA . ARG A 1 81 ? 1.404 0.429 -4.257 1.00 78.62 81 ARG A CA 1
ATOM 621 C C . ARG A 1 81 ? 2.100 -0.437 -5.299 1.00 78.62 81 ARG A C 1
ATOM 623 O O . ARG A 1 81 ? 3.310 -0.319 -5.452 1.00 78.62 81 ARG A O 1
ATOM 630 N N . LEU A 1 82 ? 1.361 -1.273 -6.026 1.00 78.44 82 LEU A N 1
ATOM 631 C CA . LEU A 1 82 ? 1.899 -2.035 -7.157 1.00 78.44 82 LEU A CA 1
ATOM 632 C C . LEU A 1 82 ? 2.506 -1.108 -8.217 1.00 78.44 82 LEU A C 1
ATOM 634 O O . LEU A 1 82 ? 3.563 -1.413 -8.761 1.00 78.44 82 LEU A O 1
ATOM 638 N N . PHE A 1 83 ? 1.879 0.043 -8.457 1.00 77.75 83 PHE A N 1
ATOM 639 C CA . PHE A 1 83 ? 2.403 1.061 -9.366 1.00 77.75 83 PHE A CA 1
ATOM 640 C C . PHE A 1 83 ? 3.693 1.683 -8.850 1.00 77.75 83 PHE A C 1
ATOM 642 O O . PHE A 1 83 ? 4.663 1.722 -9.595 1.00 77.75 83 PHE A O 1
ATOM 649 N N . ARG A 1 84 ? 3.749 2.072 -7.569 1.00 76.25 84 ARG A N 1
ATOM 650 C CA . ARG A 1 84 ? 4.995 2.552 -6.948 1.00 76.25 84 ARG A CA 1
ATOM 651 C C . ARG A 1 84 ? 6.114 1.514 -7.039 1.00 76.25 84 ARG A C 1
ATOM 653 O O . ARG A 1 84 ? 7.252 1.874 -7.305 1.00 76.25 84 ARG A O 1
ATOM 660 N N . PHE A 1 85 ? 5.808 0.226 -6.868 1.00 75.12 85 PHE A N 1
ATOM 661 C CA . PHE A 1 85 ? 6.788 -0.838 -7.100 1.00 75.12 85 PHE A CA 1
ATOM 662 C C . PHE A 1 85 ? 7.262 -0.868 -8.558 1.00 75.12 85 PHE A C 1
ATOM 664 O O . PHE A 1 85 ? 8.461 -0.979 -8.796 1.00 75.12 85 PHE A O 1
ATOM 671 N N . GLY A 1 86 ? 6.355 -0.743 -9.529 1.00 74.69 86 GLY A N 1
ATOM 672 C CA . GLY A 1 86 ? 6.697 -0.650 -10.952 1.00 74.69 86 GLY A CA 1
ATOM 673 C C . GLY A 1 86 ? 7.568 0.565 -11.281 1.00 74.69 86 GLY A C 1
ATOM 674 O O . GLY A 1 86 ? 8.590 0.413 -11.948 1.00 74.69 86 GLY A O 1
ATOM 675 N N . ASP A 1 87 ? 7.222 1.735 -10.742 1.00 77.12 87 ASP A N 1
ATOM 676 C CA . ASP A 1 87 ? 7.983 2.984 -10.880 1.00 77.12 87 ASP A CA 1
ATOM 677 C C . ASP A 1 87 ? 9.433 2.843 -10.424 1.00 77.12 87 ASP A C 1
ATOM 679 O O . ASP A 1 87 ? 10.307 3.523 -10.955 1.00 77.12 87 ASP A O 1
ATOM 683 N N . VAL A 1 88 ? 9.707 1.952 -9.472 1.00 74.38 88 VAL A N 1
ATOM 684 C CA . VAL A 1 88 ? 11.057 1.741 -8.956 1.00 74.38 88 VAL A CA 1
ATOM 685 C C . VAL A 1 88 ? 11.757 0.558 -9.629 1.00 74.38 88 VAL A C 1
ATOM 687 O O . VAL A 1 88 ? 12.931 0.653 -9.983 1.00 74.38 88 VAL A O 1
ATOM 690 N N . LEU A 1 89 ? 11.055 -0.553 -9.862 1.00 77.56 89 LEU A N 1
ATOM 691 C CA . LEU A 1 89 ? 11.624 -1.747 -10.494 1.00 77.56 89 LEU A CA 1
ATOM 692 C C . LEU A 1 89 ? 11.972 -1.502 -11.969 1.00 77.56 89 LEU A C 1
ATOM 694 O O . LEU A 1 89 ? 13.038 -1.917 -12.421 1.00 77.56 89 LEU A O 1
ATOM 698 N N . ILE A 1 90 ? 11.109 -0.826 -12.733 1.00 81.06 90 ILE A N 1
ATOM 699 C CA . ILE A 1 90 ? 11.326 -0.663 -14.176 1.00 81.06 90 ILE A CA 1
ATOM 700 C C . ILE A 1 90 ? 12.598 0.147 -14.489 1.00 81.06 90 ILE A C 1
ATOM 702 O O . ILE A 1 90 ? 13.398 -0.334 -15.297 1.00 81.06 90 ILE A O 1
ATOM 706 N N . PRO A 1 91 ? 12.891 1.283 -13.828 1.00 80.38 91 PRO A N 1
ATOM 707 C CA . PRO A 1 91 ? 14.164 1.975 -14.018 1.00 80.38 91 PRO A CA 1
ATOM 708 C C . PRO A 1 91 ? 15.384 1.143 -13.622 1.00 80.38 91 PRO A C 1
ATOM 710 O O . PRO A 1 91 ? 16.407 1.230 -14.297 1.00 80.38 91 PRO A O 1
ATOM 713 N N . LEU A 1 92 ? 15.278 0.322 -12.571 1.00 80.94 92 LEU A N 1
ATOM 714 C CA . LEU A 1 92 ? 16.390 -0.503 -12.089 1.00 80.94 92 LEU A CA 1
ATOM 715 C C . LEU A 1 92 ? 16.756 -1.641 -13.047 1.00 80.94 92 LEU A C 1
ATOM 717 O O . LEU A 1 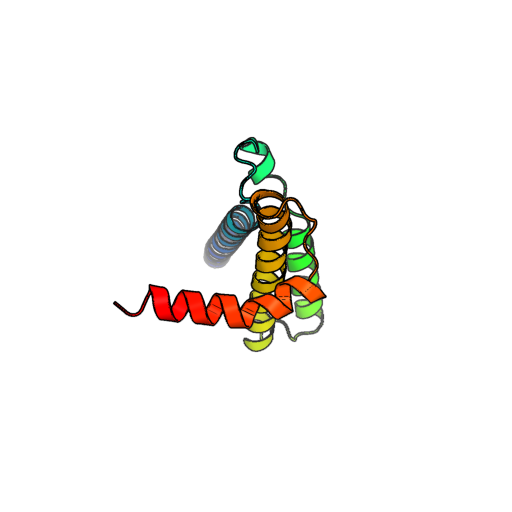92 ? 17.938 -1.919 -13.227 1.00 80.94 92 LEU A O 1
ATOM 721 N N . TYR A 1 93 ? 15.766 -2.297 -13.656 1.00 78.00 93 TYR A N 1
ATOM 722 C CA . TYR A 1 93 ? 16.001 -3.460 -14.522 1.00 78.00 93 TYR A CA 1
ATOM 723 C C . TYR A 1 93 ? 16.054 -3.120 -16.013 1.00 78.00 93 TYR A C 1
ATOM 725 O O . TYR A 1 93 ? 16.787 -3.762 -16.762 1.00 78.00 93 TYR A O 1
ATOM 733 N N . PHE A 1 94 ? 15.284 -2.125 -16.453 1.00 80.94 94 PHE A N 1
ATOM 734 C CA . PHE A 1 94 ? 15.116 -1.797 -17.870 1.00 80.94 94 PHE A CA 1
ATOM 735 C C . PHE A 1 94 ? 15.730 -0.446 -18.256 1.00 80.94 94 PHE A C 1
ATOM 737 O O . PHE A 1 94 ? 15.631 -0.058 -19.420 1.00 80.94 94 PHE A O 1
ATOM 744 N N . CYS A 1 95 ? 16.352 0.279 -17.313 1.00 81.19 95 CYS A N 1
ATOM 745 C CA . CYS A 1 95 ? 16.957 1.600 -17.539 1.00 81.19 95 CYS A CA 1
ATOM 746 C C . CYS A 1 95 ? 16.000 2.598 -18.222 1.00 81.19 95 CYS A C 1
ATOM 748 O O . CYS A 1 95 ? 16.414 3.437 -19.025 1.00 81.19 95 CYS A O 1
ATOM 750 N N . ARG A 1 96 ? 14.700 2.491 -17.929 1.00 82.88 96 ARG A N 1
ATOM 751 C CA . ARG A 1 96 ? 13.618 3.258 -18.558 1.00 82.88 96 ARG A CA 1
ATOM 752 C C . ARG A 1 96 ? 12.605 3.696 -17.490 1.00 82.88 96 ARG A C 1
ATOM 754 O O . ARG A 1 96 ? 12.384 2.933 -16.557 1.00 82.88 96 ARG A O 1
ATOM 761 N N . PRO A 1 97 ? 11.961 4.875 -17.600 1.00 81.50 97 PRO A N 1
ATOM 762 C CA . PRO A 1 97 ? 10.850 5.226 -16.715 1.00 81.50 97 PRO A CA 1
ATOM 763 C C . PRO A 1 97 ? 9.652 4.287 -16.916 1.00 81.50 97 PRO A C 1
ATOM 765 O O . PRO A 1 97 ? 9.354 3.883 -18.045 1.00 81.50 97 PRO A O 1
ATOM 768 N N . PHE A 1 98 ? 8.949 3.982 -15.826 1.00 79.75 98 PHE A N 1
ATOM 769 C CA . PHE A 1 98 ? 7.697 3.231 -15.869 1.00 79.75 98 PHE A CA 1
ATOM 770 C C . PHE A 1 98 ? 6.659 3.971 -16.717 1.00 79.75 98 PHE A C 1
ATOM 772 O O . PHE A 1 98 ? 6.505 5.193 -16.663 1.00 79.75 98 PHE A O 1
ATOM 779 N N . ASN A 1 99 ? 5.958 3.220 -17.554 1.00 81.62 99 ASN A N 1
ATOM 780 C CA . ASN A 1 99 ? 4.889 3.717 -18.393 1.00 81.62 99 ASN A CA 1
ATOM 781 C C . ASN A 1 99 ? 3.784 2.673 -18.441 1.00 81.62 99 ASN A C 1
ATOM 783 O O . ASN A 1 99 ? 3.906 1.658 -19.130 1.00 81.62 99 ASN A O 1
ATOM 787 N N . LEU A 1 100 ? 2.665 2.991 -17.791 1.00 80.62 100 LEU A N 1
ATOM 788 C CA . LEU A 1 100 ? 1.524 2.094 -17.681 1.00 80.62 100 LEU A CA 1
ATOM 789 C C . LEU A 1 100 ? 1.066 1.526 -19.029 1.00 80.62 100 LEU A C 1
ATOM 791 O O . LEU A 1 100 ? 0.711 0.355 -19.094 1.00 80.62 100 LEU A O 1
ATOM 795 N N . TYR A 1 101 ? 1.076 2.310 -20.108 1.00 80.00 101 TYR A N 1
ATOM 796 C CA . TYR A 1 101 ? 0.598 1.843 -21.411 1.00 80.00 101 TYR A CA 1
ATOM 797 C C . TYR A 1 101 ? 1.462 0.703 -21.970 1.00 80.00 101 TYR A C 1
ATOM 799 O O . TYR A 1 101 ? 0.943 -0.286 -22.480 1.00 80.00 101 TYR A O 1
ATOM 807 N N . ILE A 1 102 ? 2.782 0.817 -21.832 1.00 80.50 102 ILE A N 1
ATOM 808 C CA . ILE A 1 102 ? 3.739 -0.160 -22.369 1.00 80.50 102 ILE A CA 1
ATOM 809 C C . ILE A 1 102 ? 3.906 -1.338 -21.403 1.00 80.50 102 ILE A C 1
ATOM 811 O O . ILE A 1 102 ? 3.953 -2.497 -21.820 1.00 80.50 102 ILE A O 1
ATOM 815 N N . ASP A 1 103 ? 3.928 -1.054 -20.104 1.00 81.12 103 ASP A N 1
ATOM 816 C CA . ASP A 1 103 ? 4.175 -2.064 -19.080 1.00 81.12 103 ASP A CA 1
ATOM 817 C C . ASP A 1 103 ? 2.921 -2.923 -18.829 1.00 81.12 103 ASP A C 1
ATOM 819 O O . ASP A 1 103 ? 3.035 -4.128 -18.607 1.00 81.12 103 ASP A O 1
ATOM 823 N N . SER A 1 104 ? 1.710 -2.364 -18.982 1.00 81.38 104 SER A N 1
ATOM 824 C CA . SER A 1 104 ? 0.464 -3.149 -18.914 1.00 81.38 104 SER A CA 1
ATOM 825 C C . SER A 1 104 ? 0.322 -4.145 -20.064 1.00 81.38 104 SER A C 1
ATOM 827 O O . SER A 1 104 ? -0.149 -5.260 -19.843 1.00 81.38 104 SER A O 1
ATOM 829 N N . ALA A 1 105 ? 0.794 -3.796 -21.266 1.00 83.06 105 ALA A N 1
ATOM 830 C CA . ALA A 1 105 ? 0.818 -4.705 -22.412 1.00 83.06 105 ALA A CA 1
ATOM 831 C C . ALA A 1 105 ? 1.742 -5.916 -22.184 1.00 83.06 105 ALA A C 1
ATOM 833 O O . ALA A 1 105 ? 1.557 -6.963 -22.803 1.00 83.06 105 ALA A O 1
ATOM 834 N N . SER A 1 106 ? 2.702 -5.793 -21.264 1.00 76.56 106 SER A N 1
ATOM 835 C CA . SER A 1 106 ? 3.644 -6.854 -20.897 1.00 76.56 106 SER A CA 1
ATOM 836 C C . SER A 1 106 ? 3.116 -7.767 -19.780 1.00 76.56 106 SER A C 1
ATOM 838 O O . SER A 1 106 ? 3.639 -8.866 -19.588 1.00 76.56 106 SER A O 1
ATOM 840 N N . LEU A 1 107 ? 2.049 -7.369 -19.071 1.00 81.31 107 LEU A N 1
ATOM 841 C CA . LEU A 1 107 ? 1.455 -8.161 -17.985 1.00 81.31 107 LEU A CA 1
ATOM 842 C C . LEU A 1 107 ? 0.970 -9.552 -18.422 1.00 81.31 107 LEU A C 1
ATOM 844 O O . LEU A 1 107 ? 1.253 -10.503 -17.695 1.00 81.31 107 LEU A O 1
ATOM 848 N N . PRO A 1 108 ? 0.295 -9.742 -19.576 1.00 82.62 108 PRO A N 1
ATOM 849 C CA . PRO A 1 108 ? -0.138 -11.073 -20.002 1.00 82.62 108 PRO A CA 1
ATOM 850 C C . PRO A 1 108 ? 1.039 -12.033 -20.203 1.00 82.62 108 PRO A C 1
ATOM 852 O O . PRO A 1 108 ? 0.981 -13.184 -19.773 1.00 82.62 108 PRO A O 1
ATOM 855 N N . ALA A 1 109 ? 2.130 -11.547 -20.804 1.00 80.25 109 ALA A N 1
ATOM 856 C CA . ALA A 1 109 ? 3.347 -12.327 -21.000 1.00 80.25 109 ALA A CA 1
ATOM 857 C C . ALA A 1 109 ? 4.027 -12.655 -19.662 1.00 80.25 109 ALA A C 1
ATOM 859 O O . ALA A 1 109 ? 4.471 -13.783 -19.457 1.00 80.25 109 ALA A O 1
ATOM 860 N N . LEU A 1 110 ? 4.047 -11.703 -18.724 1.00 80.19 110 LEU A N 1
ATOM 861 C CA . LEU A 1 110 ? 4.582 -11.913 -17.381 1.00 80.19 110 LEU A CA 1
ATOM 862 C C . LEU A 1 110 ? 3.780 -12.971 -16.608 1.00 80.19 110 LEU A C 1
ATOM 864 O O . LEU A 1 110 ? 4.369 -13.870 -16.019 1.00 80.19 110 LEU A O 1
ATOM 868 N N . ILE A 1 111 ? 2.446 -12.905 -16.655 1.00 84.12 111 ILE A N 1
ATOM 869 C CA . ILE A 1 111 ? 1.550 -13.891 -16.029 1.00 84.12 111 ILE A CA 1
ATOM 870 C C . ILE A 1 111 ? 1.763 -15.275 -16.646 1.00 84.12 111 ILE A C 1
ATOM 872 O O . ILE A 1 111 ? 1.839 -16.264 -15.919 1.00 84.12 111 ILE A O 1
ATOM 876 N N . HIS A 1 112 ? 1.897 -15.348 -17.973 1.00 85.31 112 HIS A N 1
ATOM 877 C CA . HIS A 1 112 ? 2.169 -16.598 -18.678 1.00 85.31 112 HIS A CA 1
ATOM 878 C C . HIS A 1 112 ? 3.499 -17.228 -18.235 1.00 85.31 112 HIS A C 1
ATOM 880 O O . HIS A 1 112 ? 3.542 -18.412 -17.905 1.00 85.31 112 HIS A O 1
ATOM 886 N N . LEU A 1 113 ? 4.571 -16.431 -18.151 1.00 84.75 113 LEU A N 1
ATOM 887 C CA . LEU A 1 113 ? 5.876 -16.890 -17.665 1.00 84.75 113 LEU A CA 1
ATOM 888 C C . LEU A 1 113 ? 5.842 -17.303 -16.192 1.00 84.75 113 LEU A C 1
ATOM 890 O O . LEU A 1 113 ? 6.458 -18.303 -15.827 1.00 84.75 113 LEU A O 1
ATOM 894 N N . LEU A 1 114 ? 5.110 -16.564 -15.356 1.00 85.25 114 LEU A N 1
ATOM 895 C CA . LEU A 1 114 ? 4.926 -16.878 -13.942 1.00 85.25 114 LEU A CA 1
ATOM 896 C C . LEU A 1 114 ? 4.242 -18.241 -13.791 1.00 85.25 114 LEU A C 1
ATOM 898 O O . LEU A 1 114 ? 4.760 -19.121 -13.113 1.00 85.25 114 LEU A O 1
ATOM 902 N N . TYR A 1 115 ? 3.118 -18.440 -14.482 1.00 86.88 115 TYR A N 1
ATOM 903 C CA . TYR A 1 115 ? 2.364 -19.689 -14.429 1.00 86.88 115 TYR A CA 1
ATOM 904 C C . TYR A 1 115 ? 3.211 -20.881 -14.886 1.00 86.88 115 TYR A C 1
ATOM 906 O O . TYR A 1 115 ? 3.214 -21.917 -14.227 1.00 86.88 115 TYR A O 1
ATOM 914 N N . HIS A 1 116 ? 3.984 -20.709 -15.962 1.00 84.94 116 HIS A N 1
ATOM 915 C CA . HIS A 1 116 ? 4.845 -21.763 -16.494 1.00 84.94 116 HIS A CA 1
ATOM 916 C C . HIS A 1 116 ? 6.062 -22.064 -15.604 1.00 84.94 116 HIS A C 1
ATOM 918 O O . HIS A 1 116 ? 6.519 -23.198 -15.539 1.00 84.94 116 HIS A O 1
ATOM 924 N N . SER A 1 117 ? 6.584 -21.064 -14.889 1.00 84.19 117 SER A N 1
ATOM 925 C CA . SER A 1 117 ? 7.729 -21.241 -13.982 1.00 84.19 117 SER A CA 1
ATOM 926 C C . SER A 1 117 ? 7.336 -21.896 -12.651 1.00 84.19 117 SER A C 1
ATOM 928 O O . SER A 1 117 ? 8.177 -22.515 -12.006 1.00 84.19 117 SER A O 1
ATOM 930 N N . PHE A 1 118 ? 6.070 -21.763 -12.234 1.00 77.50 118 PHE A N 1
ATOM 931 C CA . PHE A 1 118 ? 5.524 -22.409 -11.033 1.00 77.50 118 PHE A CA 1
ATOM 932 C C . PHE A 1 118 ? 4.806 -23.736 -11.311 1.00 77.50 118 PHE A C 1
ATOM 934 O O . PHE A 1 118 ? 4.473 -24.444 -10.361 1.00 77.50 118 PHE A O 1
ATOM 941 N N . SER A 1 119 ? 4.582 -24.101 -12.577 1.00 64.69 119 SER A N 1
ATOM 942 C CA . SER A 1 119 ? 4.179 -25.457 -12.952 1.00 64.69 119 SER A CA 1
ATOM 943 C C . SER A 1 119 ? 5.412 -26.365 -12.962 1.00 64.69 119 SER A C 1
ATOM 945 O O . SER A 1 119 ? 6.053 -26.534 -13.999 1.00 64.69 119 SER A O 1
ATOM 947 N N . TRP A 1 120 ? 5.774 -26.870 -11.782 1.00 52.44 120 TRP A N 1
ATOM 948 C CA . TRP A 1 120 ? 6.751 -27.948 -11.619 1.00 52.44 120 TRP A CA 1
ATOM 949 C C . TRP A 1 120 ? 6.101 -29.306 -11.895 1.00 52.44 120 TRP A C 1
ATOM 951 O O . TRP A 1 120 ? 4.943 -29.493 -11.452 1.00 52.44 120 TRP A O 1
#

Secondary structure (DSSP, 8-state):
--HHHHHHHHHHHHHHHHHHHHHHHHHH--SS-TT--HHHHTS--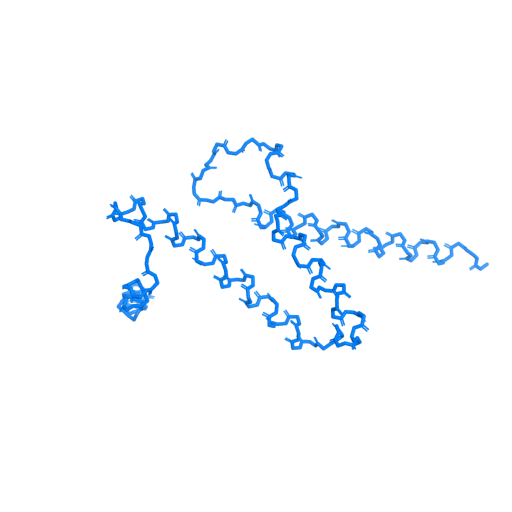HHHHHHHHHHHHHHHTT-TT-HHHHHHHHHHHHHHHHHHHHHHHHHHHHSS---HHHHHHHHHHHHHHHHHHH--

pLDDT: mean 72.63, std 9.68, range [46.81, 86.88]